Protein AF-A0A379U2H4-F1 (afdb_monomer)

Radius of gyration: 14.92 Å; Cα contacts (8 Å, |Δi|>4): 88; chains: 1; bounding box: 41×25×36 Å

Solvent-accessible surface area (backbone atoms only — not comparable to full-atom values): 4960 Å² total; per-residue (Å²): 138,60,78,69,62,55,57,57,50,50,58,69,48,46,57,64,52,51,49,22,64,75,71,54,38,43,74,45,75,72,48,49,91,95,41,84,72,36,32,38,42,37,33,75,38,39,47,99,80,73,44,81,76,50,71,52,73,52,75,44,79,72,57,83,83,50,45,66,59,53,49,51,53,52,52,62,72,45,57,85,75,93

Organism: Salmonella diarizonae (NCBI:txid59204)

Secondary structure (DSSP, 8-state):
--THHHHHHHHHHHHHHHHHHHHS-EEE-SPBTTBTT-EEEEEEEE-TTS-EEEEEEEEE---TTTHHHHHHHHHHHHGGG-

Foldseek 3Di:
DDPVVVVVVVVVVVVQVVVCVVLQWHKDPDDDVPGPQKIKIKGFDADPVRHGDDIDIDIDRDDPVCRSVVNVVSVVVCVVVD

Nearest PDB structures (foldseek):
  7u65-assembly1_G  TM=4.099E-01  e=1.064E-01  Escherichia phage T7
  8rha-assembly1_A  TM=6.139E-01  e=4.142E-01  Homo sapiens
  3mxq-assembly1_D  TM=5.342E-01  e=1.166E+00  Vibrio cholerae O1 biovar El Tor str. N16961
  2x5h-assembly2_B  TM=3.320E-01  e=3.882E-01  Sulfolobus islandicus rudivirus 1 variant XX
  4kvh-assembly1_A-2  TM=3.683E-01  e=1.416E+00  Halomicrobium mukohataei DSM 12286

pLDDT: mean 79.64, std 15.96, range [42.66, 95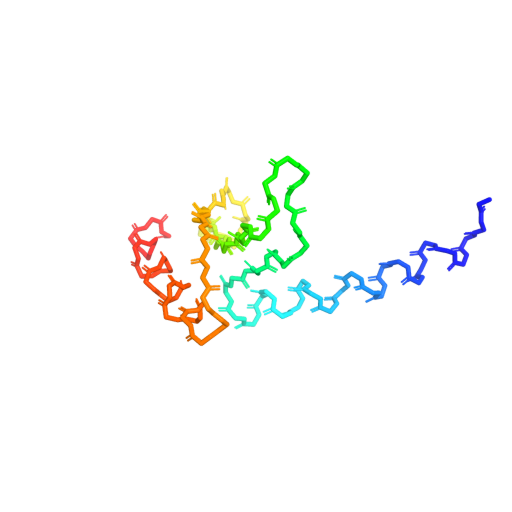.38]

Structure (mmCIF, N/CA/C/O backbone):
data_AF-A0A379U2H4-F1
#
_entry.id   AF-A0A379U2H4-F1
#
loop_
_atom_site.group_PDB
_atom_site.id
_atom_site.type_symbol
_atom_site.label_atom_id
_atom_site.label_alt_id
_atom_site.label_comp_id
_atom_site.label_asym_id
_atom_site.label_entity_id
_atom_site.label_seq_id
_atom_site.pdbx_PDB_ins_code
_atom_site.Cartn_x
_atom_site.Cartn_y
_atom_site.Cartn_z
_atom_site.occupancy
_atom_site.B_iso_or_equiv
_atom_site.auth_seq_id
_atom_site.auth_comp_id
_atom_site.auth_asym_id
_atom_site.auth_atom_id
_atom_site.pdbx_PDB_model_num
ATOM 1 N N . MET A 1 1 ? 25.370 1.053 21.331 1.00 42.66 1 MET A N 1
ATOM 2 C CA . MET A 1 1 ? 24.047 1.504 20.863 1.00 42.66 1 MET A CA 1
ATOM 3 C C . MET A 1 1 ? 23.780 2.802 21.596 1.00 42.66 1 MET A C 1
ATOM 5 O O . MET A 1 1 ? 23.661 2.756 22.816 1.00 42.66 1 MET A O 1
ATOM 9 N N . SER A 1 2 ? 23.897 3.938 20.908 1.00 42.97 2 SER A N 1
ATOM 10 C CA . SER A 1 2 ? 23.756 5.260 21.527 1.00 42.97 2 SER A CA 1
ATOM 11 C C . SER A 1 2 ? 22.293 5.693 21.451 1.00 42.97 2 SER A C 1
ATOM 13 O O . SER A 1 2 ? 21.614 5.378 20.478 1.00 42.97 2 SER A O 1
ATOM 15 N N . PHE A 1 3 ? 21.797 6.416 22.457 1.00 49.75 3 PHE A N 1
ATOM 16 C CA . PHE A 1 3 ? 20.423 6.944 22.483 1.00 49.75 3 PHE A CA 1
ATOM 17 C C . PHE A 1 3 ? 20.112 7.860 21.283 1.00 49.75 3 PHE A C 1
ATOM 19 O O . PHE A 1 3 ? 18.971 7.941 20.847 1.00 49.75 3 PHE A O 1
ATOM 26 N N . THR A 1 4 ? 21.147 8.453 20.688 1.00 49.81 4 THR A N 1
ATOM 27 C CA . THR A 1 4 ? 21.092 9.268 19.468 1.00 49.81 4 THR A CA 1
ATOM 28 C C . THR A 1 4 ? 20.688 8.492 18.209 1.00 49.81 4 THR A C 1
ATOM 30 O O . THR A 1 4 ? 20.127 9.077 17.288 1.00 49.81 4 THR A O 1
ATOM 33 N N . ASP A 1 5 ? 20.944 7.180 18.155 1.00 46.41 5 ASP A N 1
ATOM 34 C CA . ASP A 1 5 ? 20.606 6.349 16.988 1.00 46.41 5 ASP A CA 1
ATOM 35 C C . ASP A 1 5 ? 19.094 6.043 16.911 1.00 46.41 5 ASP A C 1
ATOM 37 O O . ASP A 1 5 ? 18.575 5.750 15.834 1.00 46.41 5 ASP A O 1
ATOM 41 N N . VAL A 1 6 ? 18.386 6.108 18.049 1.00 47.78 6 VAL A N 1
ATOM 42 C CA . VAL A 1 6 ? 16.945 5.817 18.157 1.00 47.78 6 VAL A CA 1
ATOM 43 C C . VAL A 1 6 ? 16.111 7.014 17.699 1.00 47.78 6 VAL A C 1
ATOM 45 O O . VAL A 1 6 ? 15.202 6.847 16.892 1.00 47.78 6 VAL A O 1
ATOM 48 N N . GLU A 1 7 ? 16.468 8.227 18.127 1.00 45.28 7 GLU A N 1
ATOM 49 C CA . GLU A 1 7 ? 15.758 9.458 17.743 1.00 45.28 7 GLU A CA 1
ATOM 50 C C . GLU A 1 7 ? 15.892 9.749 16.237 1.00 45.28 7 GLU A C 1
ATOM 52 O O . GLU A 1 7 ? 14.902 10.047 15.569 1.00 45.28 7 GLU A O 1
ATOM 57 N N . ALA A 1 8 ? 17.083 9.546 15.661 1.00 50.50 8 ALA A N 1
ATOM 58 C CA . ALA A 1 8 ? 17.304 9.694 14.220 1.00 50.50 8 ALA A CA 1
ATOM 59 C C . ALA A 1 8 ? 16.554 8.635 13.381 1.00 50.50 8 ALA A C 1
ATOM 61 O O . ALA A 1 8 ? 16.151 8.903 12.246 1.00 50.50 8 ALA A O 1
ATOM 62 N N . GLN A 1 9 ? 16.344 7.428 13.925 1.00 50.28 9 GLN A N 1
ATOM 63 C CA . GLN A 1 9 ? 15.507 6.402 13.292 1.00 50.28 9 GLN A CA 1
ATOM 64 C C . GLN A 1 9 ? 14.015 6.740 13.347 1.00 50.28 9 GLN A C 1
ATOM 66 O O . GLN A 1 9 ? 13.295 6.397 12.407 1.00 50.28 9 GLN A O 1
ATOM 71 N N . ASP A 1 10 ? 13.552 7.386 14.415 1.00 54.00 10 ASP A N 1
ATOM 72 C CA . ASP A 1 10 ? 12.150 7.774 14.577 1.00 54.00 10 ASP A CA 1
ATOM 73 C C . ASP A 1 10 ? 11.770 8.947 13.662 1.00 54.00 10 ASP A C 1
ATOM 75 O O . ASP A 1 10 ? 10.717 8.899 13.021 1.00 54.00 10 ASP A O 1
ATOM 79 N N . GLU A 1 11 ? 12.651 9.936 13.489 1.00 56.00 11 GLU A N 1
ATOM 80 C CA . GLU A 1 11 ? 12.439 11.037 12.534 1.00 56.00 11 GLU A CA 1
ATOM 81 C C . GLU A 1 11 ? 12.415 10.538 11.079 1.00 56.00 11 GLU A C 1
ATOM 83 O O . GLU A 1 11 ? 11.481 10.837 10.333 1.00 56.00 11 GLU A O 1
ATOM 88 N N . ALA A 1 12 ? 13.368 9.682 10.688 1.00 58.84 12 ALA A N 1
ATOM 89 C CA . ALA A 1 12 ? 13.415 9.099 9.342 1.00 58.84 12 ALA A CA 1
ATOM 90 C C . ALA A 1 12 ? 12.236 8.146 9.038 1.00 58.84 12 ALA A C 1
ATOM 92 O O . ALA A 1 12 ? 11.915 7.893 7.875 1.00 58.84 12 ALA A O 1
ATOM 93 N N . ARG A 1 13 ? 11.579 7.599 10.072 1.00 59.84 13 ARG A N 1
ATOM 94 C CA . ARG A 1 13 ? 10.369 6.765 9.951 1.00 59.84 13 ARG A CA 1
ATOM 95 C C . ARG A 1 13 ? 9.073 7.567 9.950 1.00 59.84 13 ARG A C 1
ATOM 97 O O . ARG A 1 13 ? 8.074 7.072 9.423 1.00 59.84 13 ARG A O 1
ATOM 104 N N . ALA A 1 14 ? 9.068 8.768 10.519 1.00 62.84 14 ALA A N 1
ATOM 105 C CA . ALA A 1 14 ? 7.87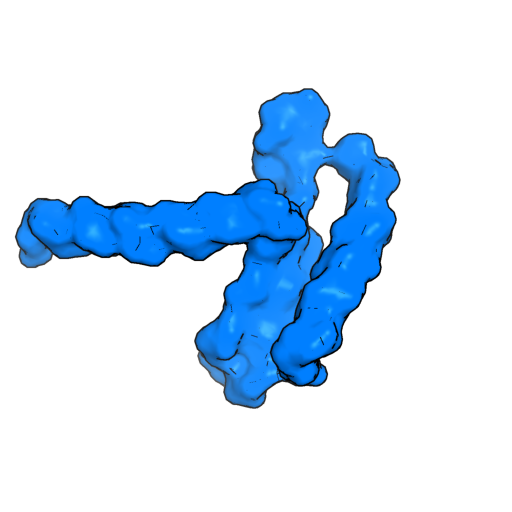3 9.600 10.599 1.00 62.84 14 ALA A CA 1
ATOM 106 C C . ALA A 1 14 ? 7.392 10.042 9.210 1.00 62.84 14 ALA A C 1
ATOM 108 O O . ALA A 1 14 ? 6.191 10.054 8.943 1.00 62.84 14 ALA A O 1
ATOM 109 N N . GLU A 1 15 ? 8.317 10.348 8.303 1.00 74.94 15 GLU A N 1
ATOM 110 C CA . GLU A 1 15 ? 7.989 10.900 6.989 1.00 74.94 15 GLU A CA 1
ATOM 111 C C . GLU A 1 15 ? 7.259 9.902 6.065 1.00 74.94 15 GLU A C 1
ATOM 113 O O . GLU A 1 15 ? 6.172 10.239 5.586 1.00 74.94 15 GLU A O 1
ATOM 118 N N . PRO A 1 16 ? 7.702 8.633 5.923 1.00 73.81 16 PRO A N 1
ATOM 119 C CA . PRO A 1 16 ? 6.939 7.610 5.199 1.00 73.81 16 PRO A CA 1
ATOM 120 C C . PRO A 1 16 ? 5.555 7.326 5.798 1.00 73.81 16 PRO A C 1
ATOM 122 O O . PRO A 1 16 ? 4.602 7.053 5.069 1.00 73.81 16 PRO A O 1
ATOM 125 N N . ILE A 1 17 ? 5.427 7.381 7.129 1.00 77.94 17 ILE A N 1
ATOM 126 C CA . ILE A 1 17 ? 4.150 7.146 7.818 1.00 77.94 17 ILE A CA 1
ATOM 127 C C . ILE A 1 17 ? 3.184 8.303 7.559 1.00 77.94 17 ILE A C 1
ATOM 129 O O . ILE A 1 17 ? 2.009 8.071 7.274 1.00 77.94 17 ILE A O 1
ATOM 133 N N . ASN A 1 18 ? 3.665 9.543 7.638 1.00 81.44 18 ASN A N 1
ATOM 134 C CA . ASN A 1 18 ? 2.855 10.725 7.362 1.00 81.44 18 ASN A CA 1
ATOM 135 C C . ASN A 1 18 ? 2.409 10.758 5.901 1.00 81.44 18 ASN A C 1
ATOM 137 O O . ASN A 1 18 ? 1.241 11.029 5.630 1.00 81.44 18 ASN A O 1
ATOM 141 N N . GLN A 1 19 ? 3.296 10.400 4.971 1.00 82.31 19 GLN A N 1
ATOM 142 C CA . GLN A 1 19 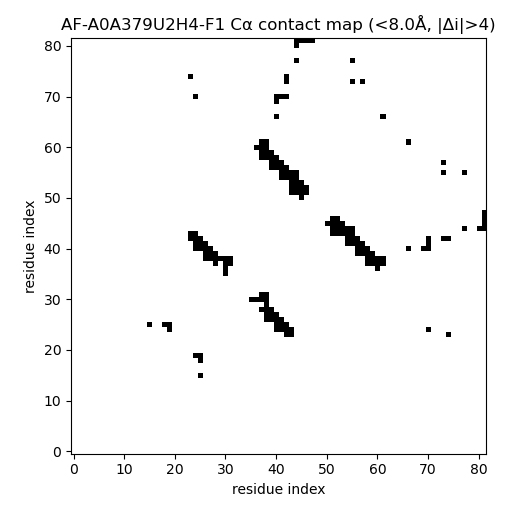? 2.941 10.284 3.562 1.00 82.31 19 GLN A CA 1
ATOM 143 C C . GLN A 1 19 ? 1.866 9.215 3.336 1.00 82.31 19 GLN A C 1
ATOM 145 O O . GLN A 1 19 ? 0.861 9.496 2.692 1.00 82.31 19 GLN A O 1
ATOM 150 N N . ALA A 1 20 ? 1.997 8.038 3.957 1.00 85.06 20 ALA A N 1
ATOM 151 C CA . ALA A 1 20 ? 0.979 6.995 3.857 1.00 85.06 20 ALA A CA 1
ATOM 152 C C . ALA A 1 20 ? -0.378 7.410 4.448 1.00 85.06 20 ALA A C 1
ATOM 154 O O . ALA A 1 20 ? -1.425 7.014 3.938 1.00 85.06 20 ALA A O 1
ATOM 155 N N . ARG A 1 21 ? -0.381 8.231 5.505 1.00 84.31 21 ARG A N 1
ATOM 156 C CA . ARG A 1 21 ? -1.611 8.809 6.072 1.00 84.31 21 ARG A CA 1
ATOM 157 C C . ARG A 1 21 ? -2.258 9.833 5.142 1.00 84.31 21 ARG A C 1
ATOM 159 O O . ARG A 1 21 ? -3.479 9.858 5.057 1.00 84.31 21 ARG A O 1
ATOM 166 N N . MET A 1 22 ? -1.463 10.660 4.460 1.00 84.88 22 MET A N 1
ATOM 167 C CA . MET A 1 22 ? -1.971 11.653 3.505 1.00 84.88 22 MET A CA 1
ATOM 168 C C . MET A 1 22 ? -2.492 11.008 2.217 1.00 84.88 22 MET A C 1
ATOM 170 O O . MET A 1 22 ? -3.534 11.410 1.711 1.00 84.88 22 MET A O 1
ATOM 174 N N . GLU A 1 23 ? -1.774 10.017 1.689 1.00 86.94 23 GLU A N 1
ATOM 175 C CA . GLU A 1 23 ? -2.116 9.349 0.428 1.00 86.94 23 GLU A CA 1
ATOM 176 C C . GLU A 1 23 ? -3.145 8.224 0.608 1.00 86.94 23 GLU A C 1
ATOM 178 O O . GLU A 1 23 ? -3.796 7.815 -0.351 1.00 86.94 23 GLU A O 1
ATOM 183 N N . GLY A 1 24 ? -3.301 7.711 1.830 1.00 90.25 24 GLY A N 1
ATOM 184 C CA . GLY A 1 24 ? -4.162 6.570 2.133 1.00 90.25 24 GLY A CA 1
AT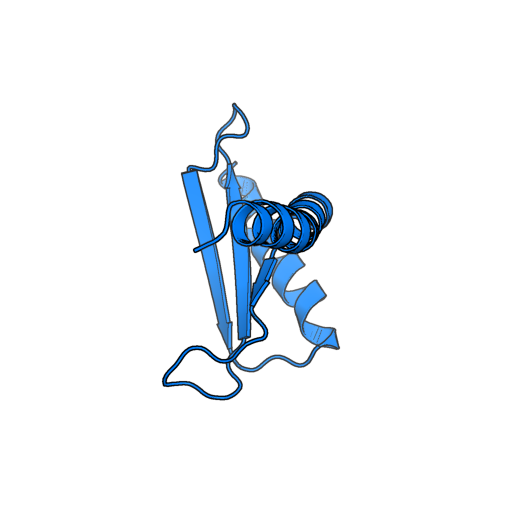OM 185 C C . GLY A 1 24 ? -3.549 5.217 1.761 1.00 90.25 24 GLY A C 1
ATOM 186 O O . GLY A 1 24 ? -4.191 4.192 1.953 1.00 90.25 24 GLY A O 1
ATOM 187 N N . TYR A 1 25 ? -2.316 5.172 1.256 1.00 92.50 25 TYR A N 1
ATOM 188 C CA . TYR A 1 25 ? -1.604 3.934 0.940 1.00 92.50 25 TYR A CA 1
ATOM 189 C C . TYR A 1 25 ? -0.091 4.100 1.113 1.00 92.50 25 TYR A C 1
ATOM 191 O O . TYR A 1 25 ? 0.434 5.208 1.135 1.00 92.50 25 TYR A O 1
ATOM 199 N N . ALA A 1 26 ? 0.624 2.983 1.226 1.00 91.62 26 ALA A N 1
ATOM 200 C CA . ALA A 1 26 ? 2.079 2.939 1.284 1.00 91.62 26 ALA A CA 1
ATOM 201 C C . ALA A 1 26 ? 2.638 2.071 0.156 1.00 91.62 26 ALA A C 1
ATOM 203 O O . ALA A 1 26 ? 2.073 1.028 -0.183 1.00 91.62 26 ALA A O 1
ATOM 204 N N . VAL A 1 27 ? 3.790 2.473 -0.382 1.00 88.06 27 VAL A N 1
ATOM 205 C CA . VAL A 1 27 ? 4.505 1.720 -1.415 1.00 88.06 27 VAL A CA 1
ATOM 206 C C . VAL A 1 27 ? 5.839 1.248 -0.864 1.00 88.06 27 VAL A C 1
ATOM 208 O O . VAL A 1 27 ? 6.651 2.044 -0.391 1.00 88.06 27 VAL A O 1
ATOM 211 N N . ARG A 1 28 ? 6.096 -0.056 -0.951 1.00 82.56 28 ARG A N 1
ATOM 212 C CA . ARG A 1 28 ? 7.415 -0.614 -0.652 1.00 82.56 28 ARG A CA 1
ATOM 213 C C . ARG A 1 28 ? 8.202 -0.773 -1.949 1.00 82.56 28 ARG A C 1
ATOM 215 O O . ARG A 1 28 ? 7.946 -1.693 -2.722 1.00 82.56 28 ARG A O 1
ATOM 222 N N . TYR A 1 29 ? 9.171 0.116 -2.139 1.00 70.62 29 TYR A N 1
ATOM 223 C CA . TYR A 1 29 ? 10.128 0.095 -3.249 1.00 70.62 29 TYR A CA 1
ATOM 224 C C . TYR A 1 29 ? 11.338 -0.839 -3.065 1.00 70.62 29 TYR A C 1
ATOM 226 O O . TYR A 1 29 ? 11.791 -1.392 -4.068 1.00 70.62 29 TYR A O 1
ATOM 234 N N . PRO A 1 30 ? 11.899 -1.046 -1.849 1.00 66.38 30 PRO A N 1
ATOM 235 C CA . PRO A 1 30 ? 12.992 -1.993 -1.698 1.00 66.38 30 PRO A CA 1
ATOM 236 C C . PRO A 1 30 ? 12.492 -3.408 -2.016 1.00 66.38 30 PRO A C 1
ATOM 238 O O . PRO A 1 30 ? 11.466 -3.813 -1.455 1.00 66.38 30 PRO A O 1
ATOM 241 N N . PRO A 1 31 ? 13.207 -4.168 -2.865 1.00 60.16 31 PRO A N 1
ATOM 242 C CA . PRO A 1 31 ? 12.794 -5.505 -3.257 1.00 60.16 31 PRO A CA 1
ATOM 243 C C . PRO A 1 31 ? 12.600 -6.380 -2.021 1.00 60.16 31 PRO A C 1
ATOM 245 O O . PRO A 1 31 ? 13.428 -6.402 -1.104 1.00 60.16 31 PRO A O 1
ATOM 248 N N . THR A 1 32 ? 11.495 -7.119 -1.993 1.00 59.47 32 THR A N 1
ATOM 249 C CA . THR A 1 32 ? 11.331 -8.173 -0.994 1.00 59.47 32 THR A CA 1
ATOM 250 C C . THR A 1 32 ? 12.432 -9.198 -1.209 1.00 59.47 32 THR A C 1
ATOM 252 O O . THR A 1 32 ? 12.687 -9.608 -2.342 1.00 59.47 32 THR A O 1
ATOM 255 N N . GLN A 1 33 ? 13.125 -9.585 -0.133 1.00 59.75 33 GLN A N 1
ATOM 256 C CA . GLN A 1 33 ? 14.166 -10.603 -0.232 1.00 59.75 33 GLN A CA 1
ATOM 257 C C . GLN A 1 33 ? 13.590 -11.848 -0.919 1.00 59.75 33 GLN A C 1
ATOM 259 O O . GLN A 1 33 ? 12.574 -12.383 -0.485 1.00 59.75 33 GLN A O 1
ATOM 264 N N . GLY A 1 34 ? 14.219 -12.258 -2.023 1.00 61.47 34 GLY A N 1
ATOM 265 C CA . GLY A 1 34 ? 13.777 -13.382 -2.851 1.00 61.47 34 GLY A CA 1
ATOM 266 C C . GLY A 1 34 ? 13.000 -13.016 -4.123 1.00 61.47 34 GLY A C 1
ATOM 267 O O . GLY A 1 34 ? 12.895 -13.873 -4.994 1.00 61.47 34 GLY A O 1
ATOM 268 N N . ILE A 1 35 ? 12.514 -11.775 -4.293 1.00 61.59 35 ILE A N 1
ATOM 269 C CA . ILE A 1 35 ? 11.822 -11.328 -5.521 1.00 61.59 35 ILE A CA 1
ATOM 270 C C . ILE A 1 35 ? 12.306 -9.925 -5.918 1.00 61.59 35 ILE A C 1
ATOM 272 O O . ILE A 1 35 ? 11.718 -8.903 -5.558 1.00 61.59 35 ILE A O 1
ATOM 276 N N . SER A 1 36 ? 13.416 -9.875 -6.659 1.00 67.19 36 SER A N 1
ATOM 277 C CA . SER A 1 36 ? 13.986 -8.615 -7.152 1.00 67.19 36 SER A CA 1
ATOM 278 C C . SER A 1 36 ? 13.020 -7.918 -8.114 1.00 67.19 36 SER A C 1
ATOM 280 O O . SER A 1 36 ? 12.551 -8.535 -9.066 1.00 67.19 36 SER A O 1
ATOM 282 N N . GLY A 1 37 ? 12.728 -6.639 -7.867 1.00 71.19 37 GLY A N 1
ATOM 283 C CA . GLY A 1 37 ? 11.877 -5.800 -8.720 1.00 71.19 37 GLY A CA 1
ATOM 284 C C . GLY A 1 37 ? 10.379 -5.820 -8.400 1.00 71.19 37 GLY A C 1
ATOM 285 O O . GLY A 1 37 ? 9.656 -4.981 -8.931 1.00 71.19 37 GLY A O 1
ATOM 286 N N . ALA A 1 38 ? 9.904 -6.716 -7.528 1.00 80.38 38 ALA A N 1
ATOM 287 C CA . ALA A 1 38 ? 8.509 -6.695 -7.093 1.00 80.38 38 ALA A CA 1
ATOM 288 C C . ALA A 1 38 ? 8.268 -5.569 -6.078 1.00 80.38 38 ALA A C 1
ATOM 290 O O . ALA A 1 38 ? 8.996 -5.431 -5.091 1.00 80.38 38 ALA A O 1
A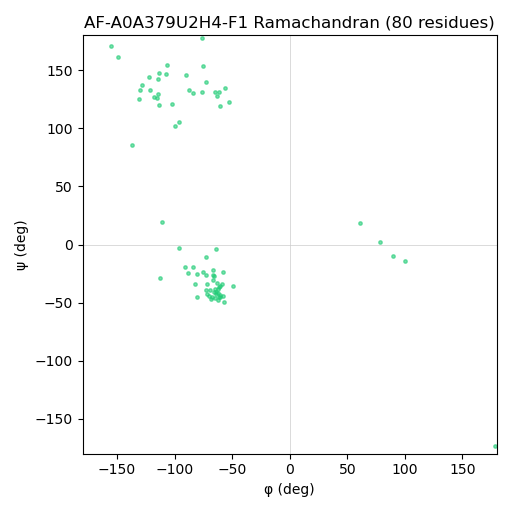TOM 291 N N . GLN A 1 39 ? 7.216 -4.798 -6.321 1.00 87.06 39 GLN A N 1
ATOM 292 C CA . GLN A 1 39 ? 6.747 -3.709 -5.476 1.00 87.06 39 GLN A CA 1
ATOM 293 C C . GLN A 1 39 ? 5.466 -4.133 -4.761 1.00 87.06 39 GLN A C 1
ATOM 295 O O . GLN A 1 39 ? 4.713 -4.984 -5.243 1.00 87.06 39 GLN A O 1
ATOM 300 N N . PHE A 1 40 ? 5.212 -3.511 -3.614 1.00 89.56 40 PHE A N 1
ATOM 301 C CA . PHE A 1 40 ? 4.013 -3.740 -2.813 1.00 89.56 40 PHE A CA 1
ATOM 302 C C . PHE A 1 40 ? 3.286 -2.422 -2.652 1.00 89.56 40 PHE A C 1
ATOM 304 O O . PHE A 1 40 ? 3.910 -1.426 -2.288 1.00 89.56 40 PHE A O 1
ATOM 311 N N . ILE A 1 41 ? 1.979 -2.445 -2.876 1.00 92.62 41 ILE A N 1
ATOM 312 C CA . ILE A 1 41 ? 1.082 -1.334 -2.580 1.00 92.62 41 ILE A CA 1
ATOM 313 C C . ILE A 1 41 ? 0.165 -1.816 -1.461 1.00 92.62 41 ILE A C 1
ATOM 315 O O . ILE A 1 41 ? -0.520 -2.829 -1.615 1.00 92.62 41 ILE A O 1
ATOM 319 N N . ALA A 1 42 ? 0.201 -1.124 -0.328 1.00 93.25 42 ALA A N 1
ATOM 320 C CA . ALA A 1 42 ? -0.518 -1.479 0.885 1.00 93.25 42 ALA A CA 1
ATOM 321 C C . ALA A 1 42 ? -1.513 -0.376 1.254 1.00 93.25 42 ALA A C 1
ATOM 323 O O . ALA A 1 42 ? -1.121 0.779 1.391 1.00 93.25 42 ALA A O 1
ATOM 324 N N . CYS A 1 43 ? -2.780 -0.730 1.445 1.00 93.56 43 CYS A N 1
ATOM 325 C CA . CYS A 1 43 ? -3.835 0.178 1.898 1.00 93.56 43 CYS A CA 1
ATOM 326 C C . CYS A 1 43 ? -4.317 -0.261 3.292 1.00 93.56 43 CYS A C 1
ATOM 328 O O . CYS A 1 43 ? -4.606 -1.451 3.478 1.00 93.56 43 CYS A O 1
ATOM 330 N N . PRO A 1 44 ? -4.383 0.644 4.283 1.00 90.75 44 PRO A N 1
ATOM 331 C CA . PRO A 1 44 ? -4.886 0.320 5.607 1.00 90.75 44 PRO A CA 1
ATOM 332 C C . PRO A 1 44 ? -6.406 0.146 5.568 1.00 90.75 44 PRO A C 1
ATOM 334 O O . PRO A 1 44 ? -7.112 0.926 4.935 1.00 90.75 44 PRO A O 1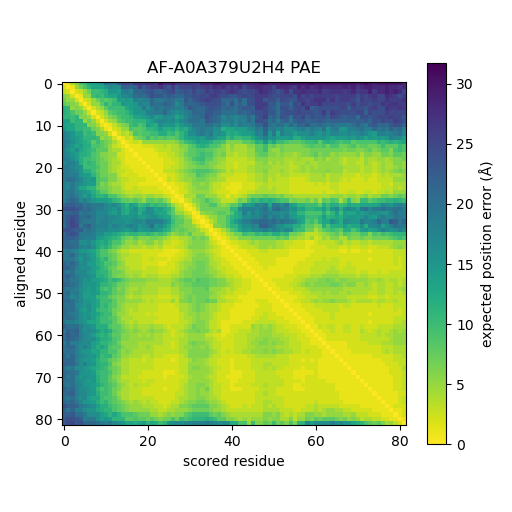
ATOM 337 N N . LEU A 1 45 ? -6.901 -0.853 6.293 1.00 91.25 45 LEU A N 1
ATOM 338 C CA . LEU A 1 45 ? -8.314 -1.000 6.615 1.00 91.25 45 LEU A CA 1
ATOM 339 C C . LEU A 1 45 ? -8.515 -0.550 8.057 1.00 91.25 45 LEU A C 1
ATOM 341 O O . LEU A 1 45 ? -7.880 -1.096 8.971 1.00 91.25 45 LEU A O 1
ATOM 345 N N . LEU A 1 46 ? -9.363 0.452 8.252 1.00 88.94 46 LEU A N 1
ATOM 346 C CA . LEU A 1 46 ? -9.633 1.030 9.563 1.00 88.94 46 LEU A CA 1
ATOM 347 C C . LEU A 1 46 ? -11.027 0.615 10.036 1.00 88.94 46 LEU A C 1
ATOM 349 O O . LEU A 1 46 ? -11.929 0.453 9.221 1.00 88.94 46 LEU A O 1
ATOM 353 N N . ASP A 1 47 ? -11.203 0.443 11.344 1.00 88.88 47 ASP A N 1
ATOM 354 C CA . ASP A 1 47 ? -12.543 0.376 11.924 1.00 88.88 47 ASP A CA 1
ATOM 355 C C . ASP A 1 47 ? -13.183 1.774 12.018 1.00 88.88 47 ASP A C 1
ATOM 357 O O . ASP A 1 47 ? -12.567 2.806 11.740 1.00 88.88 47 ASP A O 1
ATOM 361 N N . ASN A 1 48 ? -14.430 1.815 12.486 1.00 89.19 48 ASN A N 1
ATOM 362 C CA . ASN A 1 48 ? -15.191 3.048 12.695 1.00 89.19 48 ASN A CA 1
ATOM 363 C C . ASN A 1 48 ? -14.613 4.005 13.760 1.00 89.19 48 ASN A C 1
ATOM 365 O O . ASN A 1 48 ? -15.161 5.087 13.969 1.00 89.19 48 ASN A O 1
ATOM 369 N N . LYS A 1 49 ? -13.541 3.614 14.456 1.00 91.75 49 LYS A N 1
ATOM 370 C CA . LYS A 1 49 ? -12.784 4.435 15.411 1.00 91.75 49 LYS A CA 1
ATOM 371 C C . LYS A 1 49 ? -11.391 4.780 14.878 1.00 91.75 49 LYS A C 1
ATOM 373 O O . LYS A 1 49 ? -10.513 5.115 15.671 1.00 91.75 49 LYS A O 1
ATOM 378 N N . GLU A 1 50 ? -11.186 4.667 13.565 1.00 86.88 50 GLU A N 1
ATOM 379 C CA . GLU A 1 50 ? -9.912 4.905 12.876 1.00 86.88 50 GLU A CA 1
ATOM 380 C C . GLU A 1 50 ? -8.777 3.972 13.329 1.00 86.88 50 GLU A C 1
ATOM 382 O O . GLU A 1 50 ? -7.592 4.238 13.104 1.00 86.88 50 GLU A O 1
ATOM 387 N N . LYS A 1 51 ? -9.106 2.843 13.966 1.00 90.44 51 LYS A N 1
ATOM 388 C CA . LYS A 1 51 ? -8.102 1.875 14.392 1.00 90.44 51 LYS A CA 1
ATOM 389 C C . LYS A 1 51 ? -7.767 0.948 13.233 1.00 90.44 51 LYS A C 1
ATOM 391 O O . LYS A 1 51 ? -8.652 0.347 12.636 1.00 90.44 51 LYS A O 1
ATOM 396 N N . LEU A 1 52 ? -6.476 0.765 12.965 1.00 88.69 52 LEU A N 1
ATOM 397 C CA . LEU A 1 52 ? -6.007 -0.214 11.987 1.00 88.69 52 LEU A CA 1
ATOM 398 C C . LEU A 1 52 ? -6.428 -1.633 12.397 1.00 88.69 52 LEU A C 1
ATOM 400 O O . LEU A 1 52 ? -6.014 -2.122 13.453 1.00 88.69 52 LEU A O 1
ATOM 404 N N . ILE A 1 53 ? -7.216 -2.292 11.547 1.00 93.06 53 ILE A N 1
ATOM 405 C CA . ILE A 1 53 ? -7.698 -3.667 11.757 1.00 93.06 53 ILE A CA 1
ATOM 406 C C . ILE A 1 53 ? -7.121 -4.663 10.751 1.00 93.06 53 ILE A C 1
ATOM 408 O O . ILE A 1 53 ? -6.954 -5.835 11.083 1.00 93.06 53 ILE A O 1
ATOM 412 N N . ALA A 1 54 ? -6.788 -4.211 9.541 1.00 92.44 54 ALA A N 1
ATOM 413 C CA . ALA A 1 54 ? -6.190 -5.038 8.498 1.00 92.44 54 ALA A CA 1
ATOM 414 C C . ALA A 1 54 ? -5.390 -4.182 7.507 1.00 92.44 54 ALA A C 1
ATOM 416 O O . ALA A 1 54 ? -5.445 -2.954 7.532 1.00 92.44 54 ALA A O 1
ATOM 417 N N . ILE A 1 55 ? -4.641 -4.841 6.624 1.00 92.50 55 ILE A N 1
ATOM 418 C CA . ILE A 1 55 ? -3.950 -4.203 5.502 1.00 92.50 55 ILE A CA 1
ATOM 419 C C . ILE A 1 55 ? -4.268 -5.011 4.251 1.00 92.50 55 ILE A C 1
ATOM 421 O O . ILE A 1 55 ? -4.022 -6.218 4.209 1.00 92.50 55 ILE A O 1
ATOM 425 N N . ALA A 1 56 ? -4.789 -4.344 3.229 1.00 93.19 56 ALA A N 1
ATOM 426 C CA . ALA A 1 56 ? -4.912 -4.923 1.904 1.00 93.19 56 ALA A CA 1
ATOM 427 C C . ALA A 1 56 ? -3.625 -4.666 1.127 1.00 93.19 56 ALA A C 1
ATOM 429 O O . ALA A 1 56 ? -3.118 -3.544 1.115 1.00 93.19 56 ALA A O 1
ATOM 430 N N . VAL A 1 57 ? -3.093 -5.699 0.480 1.00 92.75 57 VAL A N 1
ATOM 431 C CA . VAL A 1 57 ? -1.825 -5.612 -0.244 1.00 92.75 57 VAL A CA 1
ATOM 432 C C . VAL A 1 57 ? -1.997 -6.175 -1.642 1.00 92.75 57 VAL A C 1
ATOM 434 O O . VAL A 1 57 ? -2.521 -7.275 -1.810 1.00 92.75 57 VAL A O 1
ATOM 437 N N . THR A 1 58 ? -1.497 -5.446 -2.635 1.00 92.12 58 THR A N 1
ATOM 438 C CA . THR A 1 58 ? -1.216 -5.995 -3.963 1.00 92.12 58 THR A CA 1
ATOM 439 C C . THR A 1 58 ? 0.285 -5.967 -4.224 1.00 92.12 58 THR A C 1
ATOM 441 O O . THR A 1 58 ? 0.989 -5.048 -3.797 1.00 92.12 58 THR A O 1
ATOM 444 N N . MET A 1 59 ? 0.784 -7.007 -4.887 1.00 89.94 59 MET A N 1
ATOM 445 C CA . MET A 1 59 ? 2.197 -7.195 -5.198 1.00 89.94 59 MET A CA 1
ATOM 446 C C . MET A 1 59 ? 2.350 -7.475 -6.688 1.00 89.94 59 MET A C 1
ATOM 448 O O . MET A 1 59 ? 1.608 -8.277 -7.254 1.00 89.94 59 MET A O 1
ATOM 452 N N . GLY A 1 60 ? 3.342 -6.854 -7.313 1.00 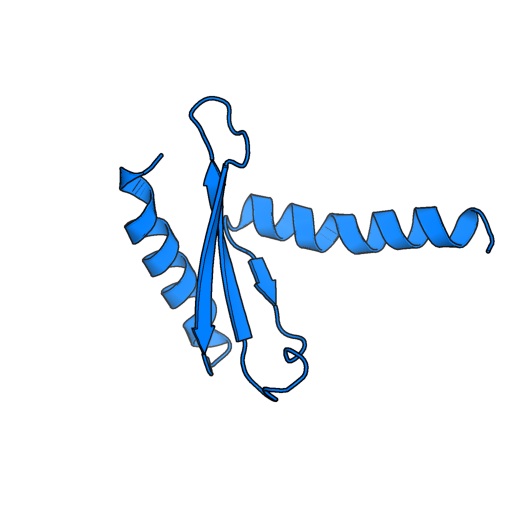88.19 60 GLY A N 1
ATOM 453 C CA . GLY A 1 60 ? 3.625 -7.067 -8.723 1.00 88.19 60 GLY A CA 1
ATOM 454 C C . GLY A 1 60 ? 4.786 -6.222 -9.217 1.00 88.19 60 GLY A C 1
ATOM 455 O O . GLY A 1 60 ? 5.483 -5.568 -8.443 1.00 88.19 60 GLY A O 1
ATOM 456 N N . PHE A 1 61 ? 5.001 -6.265 -10.526 1.00 88.69 61 PHE A N 1
ATOM 457 C CA . PHE A 1 61 ? 5.977 -5.430 -11.215 1.00 88.69 61 PHE A CA 1
ATOM 458 C C . PHE A 1 61 ? 5.225 -4.258 -11.835 1.00 88.69 61 PHE A C 1
ATOM 460 O O . PHE A 1 61 ? 4.554 -4.430 -12.854 1.00 88.69 61 PHE A O 1
ATOM 467 N N . PHE A 1 62 ? 5.292 -3.090 -11.201 1.00 88.31 62 PHE A N 1
ATOM 468 C CA . PHE A 1 62 ? 4.573 -1.905 -11.656 1.00 88.31 62 PHE A CA 1
ATOM 469 C C . PHE A 1 62 ? 5.553 -0.829 -12.127 1.00 88.31 62 PHE A C 1
ATOM 471 O O . PHE A 1 62 ? 6.672 -0.701 -11.622 1.00 88.31 62 PHE A O 1
ATOM 478 N N . SER A 1 63 ? 5.135 -0.049 -13.123 1.00 89.62 63 SER A N 1
ATOM 479 C CA . SER A 1 63 ? 5.825 1.200 -13.436 1.00 89.62 63 SER A CA 1
ATOM 480 C C . SER A 1 63 ? 5.456 2.251 -12.387 1.00 89.62 63 SER A C 1
ATOM 482 O O . SER A 1 63 ? 4.377 2.180 -11.792 1.00 89.62 63 SER A O 1
ATOM 484 N N . ALA A 1 64 ? 6.329 3.232 -12.153 1.00 87.25 64 ALA A N 1
ATOM 485 C CA . ALA A 1 64 ? 6.084 4.268 -11.147 1.00 87.25 64 ALA A CA 1
ATOM 486 C C . ALA A 1 64 ? 4.789 5.054 -11.428 1.00 87.25 64 ALA A C 1
ATOM 488 O O . ALA A 1 64 ? 4.062 5.419 -10.509 1.00 87.25 64 ALA A O 1
ATOM 489 N N . GLU A 1 65 ? 4.462 5.243 -12.706 1.00 91.94 65 GLU A N 1
ATOM 490 C CA . GLU A 1 65 ? 3.278 5.964 -13.178 1.00 91.94 65 GLU A CA 1
ATOM 491 C C . GLU A 1 65 ? 1.982 5.172 -12.955 1.00 91.94 65 GLU A C 1
ATOM 493 O O . GLU A 1 65 ? 0.912 5.762 -12.814 1.00 91.94 65 GLU A O 1
ATOM 498 N N . ALA A 1 66 ? 2.060 3.837 -12.908 1.00 92.12 66 ALA A N 1
ATOM 499 C CA . ALA A 1 66 ? 0.901 2.972 -12.699 1.00 92.12 66 ALA A CA 1
ATOM 500 C C . ALA A 1 66 ? 0.503 2.861 -11.217 1.00 92.12 66 ALA A C 1
ATOM 502 O O . ALA A 1 66 ? -0.661 2.595 -10.910 1.00 92.12 66 ALA A O 1
ATOM 503 N N . ILE A 1 67 ? 1.450 3.070 -10.298 1.00 91.94 67 ILE A N 1
ATOM 504 C CA . ILE A 1 67 ? 1.262 2.860 -8.856 1.00 91.94 67 ILE A CA 1
ATOM 505 C C . ILE A 1 67 ? 0.092 3.679 -8.281 1.00 91.94 67 ILE A C 1
ATOM 507 O O . ILE A 1 67 ? -0.762 3.061 -7.640 1.00 91.94 67 ILE A O 1
ATOM 511 N N . PRO A 1 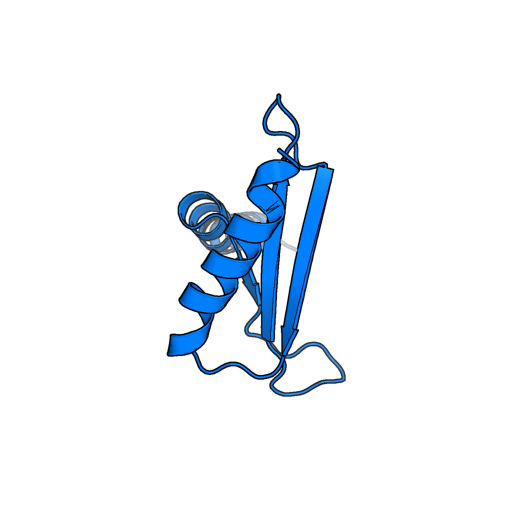68 ? -0.042 5.000 -8.533 1.00 92.38 68 PRO A N 1
ATOM 512 C CA . PRO A 1 68 ? -1.161 5.775 -7.989 1.00 92.38 68 PRO A CA 1
ATOM 513 C C . PRO A 1 68 ? -2.526 5.277 -8.478 1.00 92.38 68 PRO A C 1
ATOM 515 O O . PRO A 1 68 ? -3.493 5.241 -7.718 1.00 92.38 68 PRO A O 1
ATOM 518 N N . HIS A 1 69 ? -2.609 4.839 -9.740 1.00 95.25 69 HIS A N 1
ATOM 519 C CA . HIS A 1 69 ? -3.845 4.290 -10.295 1.00 95.25 69 HIS A CA 1
ATOM 520 C C . HIS A 1 69 ? -4.217 2.960 -9.628 1.00 95.25 69 HIS A C 1
ATOM 522 O O . HIS A 1 69 ? -5.361 2.774 -9.220 1.00 95.25 69 HIS A O 1
ATOM 528 N N . ILE A 1 70 ? -3.248 2.056 -9.460 1.00 95.25 70 ILE A N 1
ATOM 529 C CA . ILE A 1 70 ? -3.458 0.763 -8.794 1.00 95.25 70 ILE A CA 1
ATOM 530 C C . ILE A 1 70 ? -3.844 0.966 -7.323 1.00 95.25 70 ILE A C 1
ATOM 532 O O . ILE A 1 70 ? -4.768 0.314 -6.838 1.00 95.25 70 ILE A O 1
ATOM 536 N N . ALA A 1 71 ? -3.178 1.888 -6.625 1.00 94.31 71 ALA A N 1
ATOM 537 C CA . ALA A 1 71 ? -3.501 2.240 -5.247 1.00 94.31 71 ALA A CA 1
ATOM 538 C C . ALA A 1 71 ? -4.932 2.781 -5.114 1.00 94.31 71 ALA A C 1
ATOM 540 O O . ALA A 1 71 ? -5.684 2.324 -4.257 1.00 94.31 71 ALA A O 1
ATOM 541 N N . SER A 1 72 ? -5.344 3.684 -6.010 1.00 94.19 72 SER A N 1
ATOM 542 C CA . SER A 1 72 ? -6.717 4.201 -6.052 1.00 94.19 72 SER A CA 1
ATOM 543 C C . SER A 1 72 ? -7.747 3.092 -6.290 1.00 94.19 72 SER A C 1
ATOM 545 O O . SER A 1 72 ? -8.758 3.042 -5.591 1.00 94.19 72 SER A O 1
ATOM 547 N N . GLN A 1 73 ? -7.485 2.164 -7.216 1.00 95.38 73 GLN A N 1
ATOM 548 C CA . GLN A 1 73 ? -8.369 1.016 -7.450 1.00 95.38 73 GLN A CA 1
ATOM 549 C C . GLN A 1 73 ? -8.471 0.110 -6.217 1.00 95.38 73 GLN A C 1
ATOM 551 O O . GLN A 1 73 ? -9.567 -0.326 -5.864 1.00 95.38 73 GLN A O 1
ATOM 556 N N . LEU A 1 74 ? -7.348 -0.139 -5.535 1.00 94.50 74 LEU A N 1
ATOM 557 C CA . LEU A 1 74 ? -7.334 -0.914 -4.299 1.00 94.50 74 LEU A CA 1
ATOM 558 C C . LEU A 1 74 ? -8.153 -0.213 -3.207 1.00 94.50 74 LEU A C 1
ATOM 560 O O . LEU A 1 74 ? -9.025 -0.843 -2.624 1.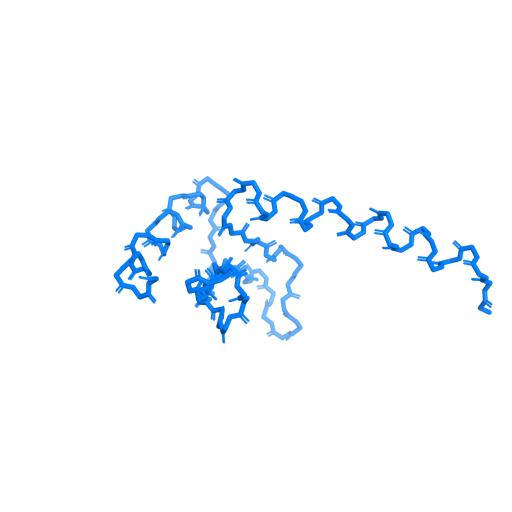00 94.50 74 LEU A O 1
ATOM 564 N N . LEU A 1 75 ? -7.965 1.091 -2.991 1.00 92.38 75 LEU A N 1
ATOM 565 C CA . LEU A 1 75 ? -8.764 1.872 -2.039 1.00 92.38 75 LEU A CA 1
ATOM 566 C C . LEU A 1 75 ? -10.264 1.823 -2.351 1.00 92.38 75 LEU A C 1
ATOM 568 O O . LEU A 1 75 ? -11.076 1.595 -1.456 1.00 92.38 75 LEU A O 1
ATOM 572 N N . HIS A 1 76 ? -10.642 1.976 -3.621 1.00 93.75 76 HIS A N 1
ATOM 573 C CA . HIS A 1 76 ? -12.041 1.894 -4.045 1.00 93.75 76 HIS A CA 1
ATOM 574 C C . HIS A 1 76 ? -12.650 0.512 -3.779 1.00 93.75 76 HIS A C 1
ATOM 576 O O . HIS A 1 76 ? -13.807 0.425 -3.372 1.00 93.75 76 HIS A O 1
ATOM 582 N N . ALA A 1 77 ? -11.880 -0.563 -3.968 1.00 91.81 77 ALA A N 1
ATOM 583 C CA . ALA A 1 77 ? -12.328 -1.921 -3.670 1.00 91.81 77 ALA A CA 1
ATOM 584 C C . ALA A 1 77 ? -12.541 -2.162 -2.163 1.00 91.81 77 ALA A C 1
ATOM 586 O O . ALA A 1 77 ? -13.343 -3.017 -1.790 1.00 91.81 77 ALA A O 1
ATOM 587 N N . LEU A 1 78 ? -11.844 -1.410 -1.306 1.00 89.38 78 LEU A N 1
ATOM 588 C CA . LEU A 1 78 ? -11.935 -1.517 0.153 1.00 89.38 78 LEU A CA 1
ATOM 589 C C . LEU A 1 78 ? -12.992 -0.602 0.772 1.00 89.38 78 LEU A C 1
ATOM 591 O O . LEU A 1 78 ? -13.421 -0.874 1.888 1.00 89.38 78 LEU A O 1
ATOM 595 N N . ALA A 1 79 ? -13.438 0.440 0.065 1.00 87.50 79 ALA A N 1
ATOM 596 C CA . ALA A 1 79 ? -14.418 1.403 0.568 1.00 87.50 79 ALA A CA 1
ATOM 597 C C . ALA A 1 79 ? -15.689 0.775 1.191 1.00 87.50 79 ALA A C 1
ATOM 599 O O . ALA A 1 79 ? -16.162 1.310 2.190 1.00 87.50 79 ALA A O 1
ATOM 600 N N . PRO A 1 80 ? -16.240 -0.353 0.692 1.00 87.50 80 PRO A N 1
ATOM 601 C CA . PRO A 1 80 ? -17.396 -1.003 1.320 1.00 87.50 80 PRO A CA 1
ATOM 602 C C . PRO A 1 80 ? -17.102 -1.724 2.647 1.00 87.50 80 PRO A C 1
ATOM 604 O O . PRO A 1 80 ? -18.034 -2.200 3.289 1.00 87.50 80 PRO A O 1
ATOM 607 N N . LEU A 1 81 ? -15.828 -1.898 3.010 1.00 81.19 81 LEU A N 1
ATOM 608 C CA . LEU A 1 81 ? -15.387 -2.633 4.201 1.00 81.19 81 LEU A CA 1
ATOM 609 C C . LEU A 1 81 ? -15.112 -1.718 5.407 1.00 81.19 81 LEU A C 1
ATOM 611 O O . LEU A 1 81 ? -14.743 -2.231 6.463 1.00 81.19 81 LEU A O 1
ATOM 615 N N . HIS A 1 82 ? -15.236 -0.400 5.226 1.00 66.94 82 HIS A N 1
ATOM 616 C CA . HIS A 1 82 ? -15.047 0.623 6.258 1.00 66.94 82 HIS A CA 1
ATOM 617 C C . HIS A 1 82 ? -16.363 0.946 6.978 1.00 66.94 82 HIS A C 1
ATOM 619 O O . HIS A 1 82 ? -17.424 0.946 6.311 1.00 66.94 82 HIS A O 1
#

Sequence (82 aa):
MSFTDVEAQDEARAEPINQARMEGYAVRYPPTQGISGAQFIACPLLDNKEKLIAIAVTMGFFSAEAIPHIASQLLHALAPLH

Mean predicted aligned error: 8.43 Å